Protein AF-A0A934S2G3-F1 (afdb_monomer)

Foldseek 3Di:
DDDDDDDPPPPPPPPDDPPPPPLKDWDAQLVRQKIKIKDWAADPVCNPPSLQIKIKIWMFTDPDPPDTDDTPAIDIDHQWGWDDWDADNVRQKIKTKIAGSDPPCRPDIWIWMAGPVVRDIDTVCVVVDDPD

Secondary structure (DSSP, 8-state):
--------------SS-----TT--EEE-TTSSEEEEEEEE--SS-TT-TTS-EEEEEEEEEEETTEE-S--EEEEETTEEEEEEEE-TTSSEEEEEEEESSTT-TT--EEEEEETTTTEEEEHHHHH----

Organism: NCBI:txid454153

Structure (mmCIF, N/CA/C/O backbone):
data_AF-A0A934S2G3-F1
#
_entry.id   AF-A0A934S2G3-F1
#
loop_
_atom_site.group_PDB
_atom_site.id
_atom_site.type_symbol
_atom_site.label_atom_id
_atom_site.label_alt_id
_atom_site.label_comp_id
_atom_site.label_asym_id
_atom_site.label_entity_id
_atom_site.label_seq_id
_atom_site.pdbx_PDB_ins_code
_atom_site.Cartn_x
_atom_site.Cartn_y
_atom_site.Cartn_z
_atom_site.occupancy
_atom_site.B_iso_or_equiv
_atom_site.auth_seq_id
_atom_site.auth_comp_id
_atom_site.auth_asym_id
_atom_site.auth_atom_id
_atom_site.pdbx_PDB_model_num
ATOM 1 N N . MET A 1 1 ? 16.380 45.480 37.614 1.00 38.75 1 MET A N 1
ATOM 2 C CA . MET A 1 1 ? 16.435 45.804 36.172 1.00 38.75 1 MET A CA 1
ATOM 3 C C . MET A 1 1 ? 15.633 44.755 35.421 1.00 38.75 1 MET A C 1
ATOM 5 O O . MET A 1 1 ? 15.998 43.591 35.465 1.00 38.75 1 MET A O 1
ATOM 9 N N . LYS A 1 2 ? 14.494 45.150 34.844 1.00 37.91 2 LYS A N 1
ATOM 10 C CA . LYS A 1 2 ? 13.652 44.311 33.982 1.00 37.91 2 LYS A CA 1
ATOM 11 C C . LYS A 1 2 ? 14.104 44.528 32.539 1.00 37.91 2 LYS A C 1
ATOM 13 O O . LYS A 1 2 ? 14.158 45.679 32.118 1.00 37.91 2 LYS A O 1
ATOM 18 N N . ILE A 1 3 ? 14.381 43.460 31.799 1.00 36.50 3 ILE A N 1
ATOM 19 C CA . ILE A 1 3 ? 14.476 43.500 30.336 1.00 36.50 3 ILE A CA 1
ATOM 20 C C . ILE A 1 3 ? 13.523 42.423 29.821 1.00 36.50 3 ILE A C 1
ATOM 22 O O . ILE A 1 3 ? 13.784 41.231 29.943 1.00 36.50 3 ILE A O 1
ATOM 26 N N . PHE A 1 4 ? 12.370 42.875 29.334 1.00 39.09 4 PHE A N 1
ATOM 27 C CA . PHE A 1 4 ? 11.451 42.093 28.517 1.00 39.09 4 PHE A CA 1
ATOM 28 C C . PHE A 1 4 ? 11.989 42.119 27.085 1.00 39.09 4 PHE A C 1
ATOM 30 O O . PHE A 1 4 ? 12.103 43.197 26.507 1.00 39.09 4 PHE A O 1
ATOM 37 N N . ALA A 1 5 ? 12.287 40.959 26.509 1.00 36.38 5 ALA A N 1
ATOM 38 C CA . ALA A 1 5 ? 12.467 40.816 25.070 1.00 36.38 5 ALA A CA 1
ATOM 39 C C . ALA A 1 5 ? 11.292 39.993 24.532 1.00 36.38 5 ALA A C 1
ATOM 41 O O . ALA A 1 5 ? 11.304 38.766 24.551 1.00 36.38 5 ALA A O 1
ATOM 42 N N . LEU A 1 6 ? 10.239 40.699 24.114 1.00 42.75 6 LEU A N 1
ATOM 43 C CA . LEU A 1 6 ? 9.197 40.163 23.245 1.00 42.75 6 LEU A CA 1
ATOM 44 C C . LEU A 1 6 ? 9.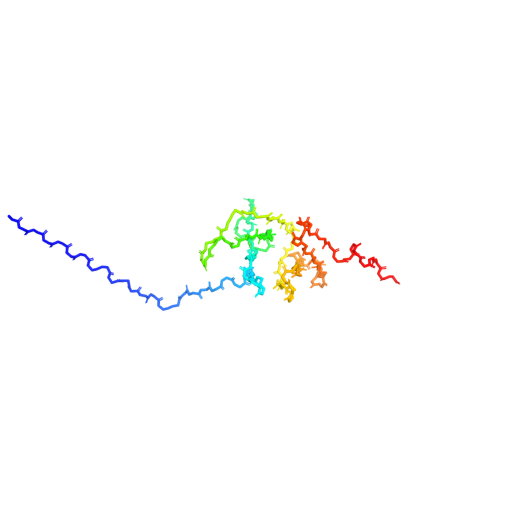801 40.053 21.839 1.00 42.75 6 LEU A C 1
ATOM 46 O O . LEU A 1 6 ? 9.977 41.068 21.168 1.00 42.75 6 LEU A O 1
ATOM 50 N N . ALA A 1 7 ? 10.119 38.842 21.391 1.00 36.31 7 ALA A N 1
ATOM 51 C CA . ALA A 1 7 ? 10.399 38.583 19.985 1.00 36.31 7 ALA A CA 1
ATOM 52 C C . ALA A 1 7 ? 9.095 38.136 19.314 1.00 36.31 7 ALA A C 1
ATOM 54 O O . ALA A 1 7 ? 8.698 36.976 19.389 1.00 36.31 7 ALA A O 1
ATOM 55 N N . TRP A 1 8 ? 8.407 39.090 18.690 1.00 32.81 8 TRP A N 1
ATOM 56 C CA . TRP A 1 8 ? 7.363 38.809 17.712 1.00 32.81 8 TRP A CA 1
ATOM 57 C C . TRP A 1 8 ? 8.029 38.258 16.448 1.00 32.81 8 TRP A C 1
ATOM 59 O O . TRP A 1 8 ? 8.557 39.020 15.643 1.00 32.81 8 TRP A O 1
ATOM 69 N N . LEU A 1 9 ? 8.007 36.940 16.261 1.00 35.56 9 LEU A N 1
ATOM 70 C CA . LEU A 1 9 ? 8.212 36.352 14.940 1.00 35.56 9 LEU A CA 1
ATOM 71 C C . LEU A 1 9 ? 6.864 36.362 14.226 1.00 35.56 9 LEU A C 1
ATOM 73 O O . LEU A 1 9 ? 6.048 35.453 14.362 1.00 35.56 9 LEU A O 1
ATOM 77 N N . ALA A 1 10 ? 6.626 37.445 13.488 1.00 35.31 10 ALA A N 1
ATOM 78 C CA . ALA A 1 10 ? 5.634 37.453 12.433 1.00 35.31 10 ALA A CA 1
ATOM 79 C C . ALA A 1 10 ? 6.070 36.413 11.394 1.00 35.31 10 ALA A C 1
ATOM 81 O O . ALA A 1 10 ? 6.990 36.648 10.613 1.00 35.31 10 ALA A O 1
ATOM 82 N N . VAL A 1 11 ? 5.432 35.242 11.416 1.00 35.22 11 VAL A N 1
ATOM 83 C CA . VAL A 1 11 ? 5.476 34.309 10.293 1.00 35.22 11 VAL A CA 1
ATOM 84 C C . VAL A 1 11 ? 4.755 35.004 9.148 1.00 35.22 11 VAL A C 1
ATOM 86 O O . VAL A 1 11 ? 3.528 35.023 9.072 1.00 35.22 11 VAL A O 1
ATOM 89 N N . THR A 1 12 ? 5.525 35.647 8.277 1.00 38.16 12 THR A N 1
ATOM 90 C CA . THR A 1 12 ? 5.050 36.027 6.955 1.00 38.16 12 THR A CA 1
ATOM 91 C C . THR A 1 12 ? 4.756 34.732 6.213 1.00 38.16 12 THR A C 1
ATOM 93 O O . THR A 1 12 ? 5.670 34.043 5.763 1.00 38.16 12 THR A O 1
ATOM 96 N N . SER A 1 13 ? 3.478 34.372 6.124 1.00 36.22 13 SER A N 1
ATOM 97 C CA . SER A 1 13 ? 3.007 33.368 5.181 1.00 36.22 13 SER A CA 1
ATOM 98 C C . SER A 1 13 ? 3.400 33.830 3.779 1.00 36.22 13 SER A C 1
ATOM 100 O O . SER A 1 13 ? 2.836 34.803 3.277 1.00 36.22 13 SER A O 1
ATOM 102 N N . ILE A 1 14 ? 4.383 33.170 3.165 1.00 41.81 14 ILE A N 1
ATOM 103 C CA . ILE A 1 14 ? 4.630 33.292 1.728 1.00 41.81 14 ILE A CA 1
ATOM 104 C C . ILE A 1 14 ? 3.426 32.624 1.051 1.00 41.81 14 ILE A C 1
ATOM 106 O O . ILE A 1 14 ? 3.218 31.424 1.250 1.00 41.81 14 ILE A O 1
ATOM 110 N N . PRO A 1 15 ? 2.580 33.364 0.315 1.00 38.19 15 PRO A N 1
ATOM 111 C CA . PRO A 1 15 ? 1.472 32.755 -0.388 1.00 38.19 15 PRO A CA 1
ATOM 112 C C . PRO A 1 15 ? 2.038 32.072 -1.630 1.00 38.19 15 PRO A C 1
ATOM 114 O O . PRO A 1 15 ? 2.574 32.727 -2.521 1.00 38.19 15 PRO A O 1
ATOM 117 N N . GLY A 1 16 ? 1.918 30.750 -1.667 1.00 35.66 16 GLY A N 1
ATOM 118 C CA . GLY A 1 16 ? 2.290 29.941 -2.822 1.00 35.66 16 GLY A CA 1
ATOM 119 C C . GLY A 1 16 ? 3.509 29.080 -2.554 1.00 35.66 16 GLY A C 1
ATOM 120 O O . GLY A 1 16 ? 4.592 29.425 -2.986 1.00 35.66 16 GLY A O 1
ATOM 121 N N . PHE A 1 17 ? 3.314 27.989 -1.815 1.00 32.38 17 PHE A N 1
ATOM 122 C CA . PHE A 1 17 ? 3.922 26.670 -2.042 1.00 32.38 17 PHE A CA 1
ATOM 123 C C . PHE A 1 17 ? 3.367 25.712 -0.975 1.00 32.38 17 PHE A C 1
ATOM 125 O O . PHE A 1 17 ? 4.075 25.186 -0.128 1.00 32.38 17 PHE A O 1
ATOM 132 N N . THR A 1 18 ? 2.055 25.478 -0.996 1.00 35.06 18 THR A N 1
ATOM 133 C CA . THR A 1 18 ? 1.543 24.157 -0.613 1.00 35.06 18 THR A CA 1
ATOM 134 C C . THR A 1 18 ? 1.453 23.367 -1.906 1.00 35.06 18 THR A C 1
ATOM 136 O O . THR A 1 18 ? 0.381 23.239 -2.490 1.00 35.06 18 THR A O 1
ATOM 139 N N . GLN A 1 19 ? 2.606 22.939 -2.419 1.00 35.97 19 GLN A N 1
ATOM 140 C CA . GLN A 1 19 ? 2.630 21.901 -3.435 1.00 35.97 19 GLN A CA 1
ATOM 141 C C . GLN A 1 19 ? 2.269 20.621 -2.688 1.00 35.97 19 GLN A C 1
ATOM 143 O O . GLN A 1 19 ? 3.093 20.043 -1.984 1.00 35.97 19 GLN A O 1
ATOM 148 N N . GLN A 1 20 ? 0.986 20.277 -2.719 1.00 38.03 20 GLN A N 1
ATOM 149 C CA . GLN A 1 20 ? 0.556 18.942 -2.356 1.00 38.03 20 GLN A CA 1
ATOM 150 C C . GLN A 1 20 ? 1.315 18.003 -3.295 1.00 38.03 20 GLN A C 1
ATOM 152 O O . GLN A 1 20 ? 1.228 18.143 -4.512 1.00 38.03 20 GLN A O 1
ATOM 157 N N . ASP A 1 21 ? 2.181 17.166 -2.730 1.00 54.91 21 ASP A N 1
ATOM 158 C CA . ASP A 1 21 ? 2.901 16.167 -3.502 1.00 54.91 21 ASP A CA 1
ATOM 159 C C . ASP A 1 21 ? 1.879 15.117 -3.941 1.00 54.91 21 ASP A C 1
ATOM 161 O O . ASP A 1 21 ? 1.570 14.183 -3.201 1.00 54.91 21 ASP A O 1
ATOM 165 N N . ASP A 1 22 ? 1.291 15.326 -5.119 1.00 57.00 22 ASP A N 1
ATOM 166 C CA . ASP A 1 22 ? 0.271 14.453 -5.708 1.00 57.00 22 ASP A CA 1
ATOM 167 C C . ASP A 1 22 ? 0.792 13.020 -5.957 1.00 57.00 22 ASP A C 1
ATOM 169 O O . ASP A 1 22 ? 0.013 12.146 -6.334 1.00 57.00 22 ASP A O 1
ATOM 173 N N . SER A 1 23 ? 2.087 12.749 -5.725 1.00 67.19 23 SER A N 1
ATOM 174 C CA . SER A 1 23 ? 2.669 11.403 -5.784 1.00 67.19 23 SER A CA 1
ATOM 175 C C . SER A 1 23 ? 2.417 10.555 -4.530 1.00 67.19 23 SER A C 1
ATOM 177 O O . SER A 1 23 ? 2.510 9.329 -4.594 1.00 67.19 23 SER A O 1
ATOM 179 N N . ILE A 1 24 ? 2.073 11.173 -3.394 1.00 83.19 24 ILE A N 1
ATOM 180 C CA . ILE A 1 24 ? 1.777 10.453 -2.152 1.00 83.19 24 ILE A CA 1
ATOM 181 C C . ILE A 1 24 ? 0.273 10.206 -2.057 1.00 83.19 24 ILE A C 1
ATOM 183 O O . ILE A 1 24 ? -0.520 11.091 -1.723 1.00 83.19 24 ILE A O 1
ATOM 187 N N . LEU A 1 25 ? -0.122 8.961 -2.302 1.00 91.44 25 LEU A N 1
ATOM 188 C CA . LEU A 1 25 ? -1.478 8.500 -2.068 1.00 91.44 25 LEU A CA 1
ATOM 189 C C . LEU A 1 25 ? -1.657 8.205 -0.584 1.00 91.44 25 LEU A C 1
ATOM 191 O O . LEU A 1 25 ? -0.828 7.553 0.041 1.00 91.44 25 LEU A O 1
ATOM 195 N N . LYS A 1 26 ? -2.767 8.666 -0.018 1.00 94.50 26 LYS A N 1
ATOM 196 C CA . LYS A 1 26 ? -3.148 8.385 1.366 1.00 94.50 26 LYS A CA 1
ATOM 197 C C . LYS A 1 26 ? -4.628 8.069 1.447 1.00 94.50 26 LYS A C 1
ATOM 199 O O . LYS A 1 26 ? -5.427 8.623 0.693 1.00 94.50 26 LYS A O 1
ATOM 204 N N . SER A 1 27 ? -4.987 7.175 2.352 1.00 93.88 27 SER A N 1
ATOM 205 C CA . SER A 1 27 ? -6.364 6.758 2.562 1.00 93.88 27 SER A CA 1
ATOM 206 C C . SER A 1 27 ? -6.550 6.232 3.980 1.00 93.88 27 SER A C 1
ATOM 208 O O . SER A 1 27 ? -5.646 5.633 4.561 1.00 93.88 27 SER A O 1
ATOM 210 N N . GLU A 1 28 ? -7.737 6.439 4.528 1.00 95.00 28 GLU A N 1
ATOM 211 C CA . GLU A 1 28 ? -8.133 5.939 5.843 1.00 95.00 28 GLU A CA 1
ATOM 212 C C . GLU A 1 28 ? -9.214 4.881 5.676 1.00 95.00 28 GLU A C 1
ATOM 214 O O . GLU A 1 28 ? -10.057 4.983 4.776 1.00 95.00 28 GLU A O 1
ATOM 219 N N . SER A 1 29 ? -9.190 3.866 6.539 1.00 96.12 29 SER A N 1
ATOM 220 C CA . SER A 1 29 ? -10.246 2.864 6.547 1.00 96.12 29 SER A CA 1
ATOM 221 C C . SER A 1 29 ? -11.576 3.515 6.965 1.00 96.12 29 SER A C 1
ATOM 223 O O . SER A 1 29 ? -11.579 4.401 7.823 1.00 96.12 29 SER A O 1
ATOM 225 N N . PRO A 1 30 ? -12.724 3.110 6.392 1.00 96.75 30 PRO A N 1
ATOM 226 C CA . PRO A 1 30 ? -14.032 3.695 6.716 1.00 96.75 30 PRO A CA 1
ATOM 227 C C . PRO A 1 30 ? -14.424 3.685 8.202 1.00 96.75 30 PRO A C 1
ATOM 229 O O . PRO A 1 30 ? -15.189 4.535 8.651 1.00 96.75 30 PRO A O 1
ATOM 232 N N . ASP A 1 31 ? -13.921 2.718 8.964 1.00 95.75 31 ASP A N 1
ATOM 233 C CA . ASP A 1 31 ? -14.102 2.597 10.416 1.00 95.75 31 ASP A CA 1
ATOM 234 C C . ASP A 1 31 ? -13.051 3.361 11.242 1.00 95.75 31 ASP A C 1
ATOM 236 O O . ASP A 1 31 ? -13.094 3.319 12.471 1.00 95.75 31 ASP A O 1
ATOM 240 N N . HIS A 1 32 ? -12.117 4.056 10.586 1.00 94.50 32 HIS A N 1
ATOM 241 C CA . HIS A 1 32 ? -10.982 4.759 11.186 1.00 94.50 32 HIS A CA 1
ATOM 242 C C . HIS A 1 32 ? -10.089 3.875 12.070 1.00 94.50 32 HIS A C 1
ATOM 244 O O . HIS A 1 32 ? -9.437 4.369 12.988 1.00 94.50 32 HIS A O 1
ATOM 250 N N . ALA A 1 33 ? -10.039 2.568 11.807 1.00 94.94 33 ALA A N 1
ATOM 251 C CA . ALA A 1 33 ? -9.114 1.662 12.481 1.00 94.94 33 ALA A CA 1
ATOM 252 C C . ALA A 1 33 ? -7.692 1.745 11.906 1.00 94.94 33 ALA A C 1
ATOM 254 O O . ALA A 1 33 ? -6.725 1.537 12.638 1.00 94.94 33 ALA A O 1
ATOM 255 N N . PHE A 1 34 ? -7.551 2.087 10.621 1.00 96.50 34 PHE A N 1
ATOM 256 C CA . PHE A 1 34 ? -6.269 2.102 9.926 1.00 96.50 34 PHE A CA 1
ATOM 257 C C . PHE A 1 34 ? -6.049 3.367 9.100 1.00 96.50 34 PHE A C 1
ATOM 259 O O . PHE A 1 34 ? -6.961 3.935 8.493 1.00 96.50 34 PHE A O 1
ATOM 266 N N . PHE A 1 35 ? -4.786 3.763 9.039 1.00 95.81 35 PHE A N 1
ATOM 267 C CA . PHE A 1 35 ? -4.250 4.735 8.107 1.00 95.81 35 PHE A CA 1
ATOM 268 C C . PHE A 1 35 ? -3.347 4.022 7.109 1.00 95.81 35 PHE A C 1
ATOM 270 O O . PHE A 1 35 ? -2.597 3.104 7.450 1.00 95.81 35 PHE A O 1
ATOM 277 N N . THR A 1 36 ? -3.393 4.451 5.858 1.00 96.12 36 THR A N 1
ATOM 278 C CA . THR A 1 36 ? -2.533 3.916 4.810 1.00 96.12 36 THR A CA 1
ATOM 279 C C . THR A 1 36 ? -2.011 5.038 3.950 1.00 96.12 36 THR A C 1
ATOM 281 O O . THR A 1 36 ? -2.738 5.970 3.603 1.00 96.12 36 THR A O 1
ATOM 284 N N . ALA A 1 37 ? -0.746 4.927 3.580 1.00 95.31 37 ALA A N 1
ATOM 285 C CA . ALA A 1 37 ? -0.122 5.846 2.655 1.00 95.31 37 ALA A CA 1
ATOM 286 C C . ALA A 1 37 ? 0.868 5.122 1.752 1.00 95.31 37 ALA A C 1
ATOM 288 O O . ALA A 1 37 ? 1.298 4.004 2.038 1.00 95.31 37 ALA A O 1
ATOM 289 N N . THR A 1 38 ? 1.241 5.782 0.666 1.00 93.56 38 THR A N 1
ATOM 290 C CA . THR A 1 38 ? 2.411 5.420 -0.116 1.00 93.56 38 THR A CA 1
ATOM 291 C C . THR A 1 38 ? 3.585 6.279 0.324 1.00 93.56 38 THR A C 1
ATOM 293 O O . THR A 1 38 ? 3.460 7.494 0.465 1.00 93.56 38 THR A O 1
ATOM 296 N N . TRP A 1 39 ? 4.732 5.662 0.546 1.00 89.25 39 TRP A N 1
ATOM 297 C CA . TRP A 1 39 ? 5.968 6.345 0.884 1.00 89.25 39 TRP A CA 1
ATOM 298 C C . TRP A 1 39 ? 6.943 6.214 -0.272 1.00 89.25 39 TRP A C 1
ATOM 300 O O . TRP A 1 39 ? 7.162 5.121 -0.776 1.00 89.25 39 TRP A O 1
ATOM 310 N N . ARG A 1 40 ? 7.527 7.324 -0.703 1.00 86.88 40 ARG A N 1
ATOM 311 C CA . ARG A 1 40 ? 8.502 7.320 -1.788 1.00 86.88 40 ARG A CA 1
ATOM 312 C C . ARG A 1 40 ? 9.871 6.884 -1.269 1.00 86.88 40 ARG A C 1
ATOM 314 O O . ARG A 1 40 ? 10.346 7.417 -0.267 1.00 86.88 40 ARG A O 1
ATOM 321 N N . ILE A 1 41 ? 10.504 5.949 -1.965 1.00 85.50 41 ILE A N 1
ATOM 322 C CA . ILE A 1 41 ? 11.857 5.463 -1.706 1.00 85.50 41 ILE A CA 1
ATOM 323 C C . ILE A 1 41 ? 12.767 6.015 -2.810 1.00 85.50 41 ILE A C 1
ATOM 325 O O . ILE A 1 41 ? 12.707 5.534 -3.942 1.00 85.50 41 ILE A O 1
ATOM 329 N N . PRO A 1 42 ? 13.599 7.027 -2.509 1.00 81.00 42 PRO A N 1
ATOM 330 C CA . PRO A 1 42 ? 14.532 7.566 -3.485 1.00 81.00 42 PRO A CA 1
ATOM 331 C C . PRO A 1 42 ? 15.548 6.518 -3.929 1.00 81.00 42 PRO A C 1
ATOM 333 O O . PRO A 1 42 ? 16.120 5.826 -3.081 1.00 81.00 42 PRO A O 1
ATOM 336 N N . GLU A 1 43 ? 15.825 6.454 -5.230 1.00 78.06 43 GLU A N 1
ATOM 337 C CA . GLU A 1 43 ? 16.924 5.637 -5.739 1.00 78.06 43 GLU A CA 1
ATOM 338 C C . GLU A 1 43 ? 18.262 6.177 -5.211 1.00 78.06 43 GLU A C 1
ATOM 340 O O . GLU A 1 43 ? 18.573 7.368 -5.316 1.00 78.06 43 GLU A O 1
ATOM 345 N N . SER A 1 44 ? 19.070 5.293 -4.629 1.00 79.69 44 SER A N 1
ATOM 346 C CA . SER A 1 44 ? 20.294 5.668 -3.918 1.00 79.69 44 SER A CA 1
ATOM 347 C C . SER A 1 44 ? 21.382 6.216 -4.841 1.00 79.69 44 SER A C 1
ATOM 349 O O . SER A 1 44 ? 22.091 7.154 -4.467 1.00 79.69 44 SER A O 1
ATOM 351 N N . ASP A 1 45 ? 21.473 5.684 -6.061 1.00 83.38 45 ASP A N 1
ATOM 352 C CA . ASP A 1 45 ? 22.485 6.079 -7.042 1.00 83.38 45 ASP A CA 1
ATOM 353 C C . ASP A 1 45 ? 22.083 7.335 -7.836 1.00 83.38 45 ASP A C 1
ATOM 355 O O . ASP A 1 45 ? 22.944 8.062 -8.343 1.00 83.38 45 ASP A O 1
ATOM 359 N N . TYR A 1 46 ? 20.779 7.625 -7.925 1.00 78.69 46 TYR A N 1
ATOM 360 C CA . TYR A 1 46 ? 20.224 8.665 -8.794 1.00 78.69 46 TYR A CA 1
ATOM 361 C C . TYR A 1 46 ? 19.122 9.486 -8.115 1.00 78.69 46 TYR A C 1
ATOM 363 O O . TYR A 1 46 ? 18.064 9.708 -8.693 1.00 78.69 46 TYR A O 1
ATOM 371 N N . ILE A 1 47 ? 19.408 10.044 -6.935 1.00 76.94 47 ILE A N 1
ATOM 372 C CA . ILE A 1 47 ? 18.462 10.851 -6.132 1.00 76.94 47 ILE A CA 1
ATOM 373 C C . ILE A 1 47 ? 17.805 12.043 -6.866 1.00 76.94 47 ILE A C 1
ATOM 375 O O . ILE A 1 47 ? 16.864 12.646 -6.355 1.00 76.94 47 ILE A O 1
ATOM 379 N N . TRP A 1 48 ? 18.329 12.449 -8.029 1.00 73.00 48 TRP A N 1
ATOM 380 C CA . TRP A 1 48 ? 17.793 13.535 -8.860 1.00 73.00 48 TRP A CA 1
ATOM 381 C C . TRP A 1 48 ? 16.885 13.057 -10.005 1.00 73.00 48 TRP A C 1
ATOM 383 O O . TRP A 1 48 ? 16.379 13.902 -10.746 1.00 73.00 48 TRP A O 1
ATOM 393 N N . GLN A 1 49 ? 16.707 11.745 -10.191 1.00 74.56 49 GLN A N 1
ATOM 394 C CA . GLN A 1 49 ? 15.848 11.145 -11.218 1.00 74.56 49 GLN A CA 1
ATOM 395 C C . GLN A 1 49 ? 14.583 10.582 -10.565 1.00 74.56 49 GLN A C 1
ATOM 397 O O . GLN A 1 49 ? 14.546 9.416 -10.181 1.00 74.56 49 GLN A O 1
ATOM 402 N N . PRO A 1 50 ? 13.543 11.416 -10.395 1.00 69.38 50 PRO A N 1
ATOM 403 C CA . PRO A 1 50 ? 12.374 11.064 -9.604 1.00 69.38 50 PRO A CA 1
ATOM 404 C C . PRO A 1 50 ? 11.528 9.929 -10.188 1.00 69.38 50 PRO A C 1
ATOM 406 O O . PRO A 1 50 ? 10.679 9.389 -9.489 1.00 69.38 50 PRO A O 1
ATOM 409 N N . ASP A 1 51 ? 11.717 9.636 -11.468 1.00 68.12 51 ASP A N 1
ATOM 410 C CA . ASP A 1 51 ? 11.089 8.580 -12.252 1.00 68.12 51 ASP A CA 1
ATOM 411 C C . ASP A 1 51 ? 11.707 7.197 -12.011 1.00 68.12 51 ASP A C 1
ATOM 413 O O . ASP A 1 51 ? 11.089 6.190 -12.353 1.00 68.12 51 ASP A O 1
ATOM 417 N N . LEU A 1 52 ? 12.892 7.142 -11.399 1.00 70.75 52 LEU A N 1
ATOM 418 C CA . LEU A 1 52 ? 13.536 5.900 -10.973 1.00 70.75 52 LEU A CA 1
ATOM 419 C C . LEU A 1 52 ? 13.193 5.512 -9.534 1.00 70.75 52 LEU A C 1
ATOM 421 O O . LEU A 1 52 ? 13.607 4.448 -9.088 1.00 70.75 52 LEU A O 1
ATOM 425 N N . ASP A 1 53 ? 12.439 6.349 -8.825 1.00 79.12 53 ASP A N 1
ATOM 426 C CA . ASP A 1 53 ? 12.122 6.097 -7.428 1.00 79.12 53 ASP A CA 1
ATOM 427 C C . ASP A 1 53 ? 11.093 4.980 -7.264 1.00 79.12 53 ASP A C 1
ATOM 429 O O . ASP A 1 53 ? 10.089 4.889 -7.983 1.00 79.12 53 ASP A O 1
ATOM 433 N N . ASP A 1 54 ? 11.337 4.172 -6.241 1.00 86.12 54 ASP A N 1
ATOM 434 C CA . ASP A 1 54 ? 10.437 3.131 -5.781 1.00 86.12 54 ASP A CA 1
ATOM 435 C C . ASP A 1 54 ? 9.416 3.708 -4.794 1.00 86.12 54 ASP A C 1
ATOM 437 O O . ASP A 1 54 ? 9.538 4.830 -4.292 1.00 86.12 54 ASP A O 1
ATOM 441 N N . PHE A 1 55 ? 8.370 2.941 -4.499 1.00 89.75 55 PHE A N 1
ATOM 442 C CA . PHE A 1 55 ? 7.341 3.350 -3.544 1.00 89.75 55 PHE A CA 1
ATOM 443 C C . PHE A 1 55 ? 6.956 2.199 -2.628 1.00 89.75 55 PHE A C 1
ATOM 445 O O . PHE A 1 55 ? 6.674 1.106 -3.100 1.00 89.75 55 PHE A O 1
ATOM 452 N N . SER A 1 56 ? 6.833 2.455 -1.332 1.00 93.12 56 SER A N 1
ATOM 453 C CA . SER A 1 56 ? 6.252 1.523 -0.369 1.00 93.12 56 SER A CA 1
ATOM 454 C C . SER A 1 56 ? 4.774 1.809 -0.152 1.00 93.12 56 SER A C 1
ATOM 456 O O . SER A 1 56 ? 4.390 2.960 0.029 1.00 93.12 56 SER A O 1
ATOM 458 N N . LEU A 1 57 ? 3.939 0.780 -0.064 1.00 95.31 57 LEU A N 1
ATOM 459 C CA . LEU A 1 57 ? 2.669 0.847 0.654 1.00 95.31 57 LEU A CA 1
ATOM 460 C C . LEU A 1 57 ? 2.944 0.650 2.140 1.00 95.31 57 LEU A C 1
ATOM 462 O O . LEU A 1 57 ? 3.527 -0.366 2.500 1.00 95.31 57 LEU A O 1
ATOM 466 N N . VAL A 1 58 ? 2.473 1.555 2.992 1.00 96.06 58 VAL A N 1
ATOM 467 C CA . VAL A 1 58 ? 2.585 1.437 4.451 1.00 96.06 58 VAL A CA 1
ATOM 468 C C . VAL A 1 58 ? 1.213 1.502 5.108 1.00 96.06 58 VAL A C 1
ATOM 470 O O . VAL A 1 58 ? 0.388 2.347 4.756 1.00 96.06 58 VAL A O 1
ATOM 473 N N . VAL A 1 59 ? 0.971 0.620 6.076 1.00 96.12 59 VAL A N 1
ATOM 474 C CA . VAL A 1 59 ? -0.281 0.540 6.841 1.00 96.12 59 VAL A CA 1
ATOM 475 C C . VAL A 1 59 ? 0.029 0.678 8.325 1.00 96.12 59 VAL A C 1
ATOM 477 O O . VAL A 1 59 ? 0.872 -0.037 8.869 1.00 96.12 59 VAL A O 1
ATOM 480 N N . PHE A 1 60 ? -0.687 1.586 8.978 1.00 96.44 60 PHE A N 1
ATOM 481 C CA . PHE A 1 60 ? -0.586 1.861 10.405 1.00 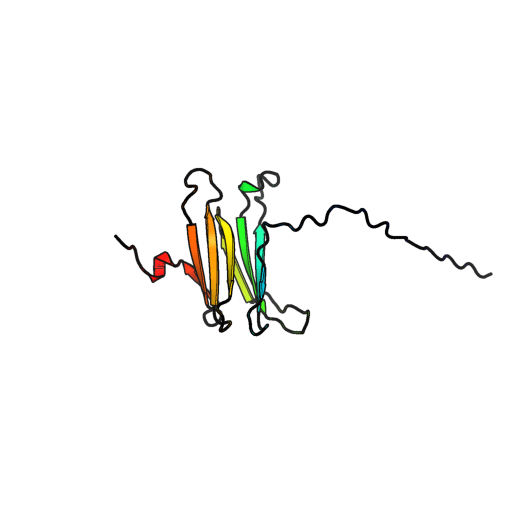96.44 60 PHE A CA 1
ATOM 482 C C . PHE A 1 60 ? -1.966 1.720 11.055 1.00 96.44 60 PHE A C 1
ATOM 484 O O . PHE A 1 60 ? -2.957 2.167 10.471 1.00 96.44 60 PHE A O 1
ATOM 491 N N . PRO A 1 61 ? -2.066 1.151 12.263 1.00 95.94 61 PRO A N 1
ATOM 492 C CA . PRO A 1 61 ? -3.289 1.206 13.040 1.00 95.94 61 PRO A CA 1
ATOM 493 C C . PRO A 1 61 ? -3.422 2.591 13.684 1.00 95.94 61 PRO A C 1
ATOM 495 O O . PRO A 1 61 ? -2.429 3.213 14.065 1.00 95.94 61 PRO A O 1
ATOM 498 N N . TRP A 1 62 ? -4.646 3.070 13.866 1.00 93.62 62 TRP A N 1
ATOM 499 C CA . TRP A 1 62 ? -4.907 4.214 14.735 1.00 93.62 62 TRP A CA 1
ATOM 500 C C . TRP A 1 62 ? -4.928 3.757 16.197 1.00 93.62 62 TRP A C 1
ATOM 502 O O . TRP A 1 62 ? -5.645 2.826 16.559 1.00 93.62 62 TRP A O 1
ATOM 512 N N . VAL A 1 63 ? -4.158 4.424 17.056 1.00 92.12 63 VAL A N 1
ATOM 513 C CA . VAL A 1 63 ? -4.136 4.168 18.513 1.00 92.12 63 VAL A CA 1
ATOM 514 C C . VAL A 1 63 ? -4.915 5.246 19.273 1.00 92.12 63 VAL A C 1
ATOM 516 O O . VAL A 1 63 ? -5.419 5.020 20.373 1.00 92.12 63 VAL A O 1
ATOM 519 N N . GLY A 1 64 ? -5.101 6.408 18.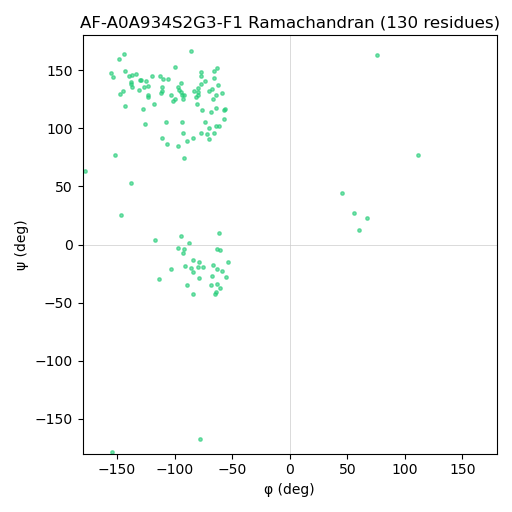652 1.00 85.31 64 GLY A N 1
ATOM 520 C CA . GLY A 1 64 ? -5.923 7.498 19.155 1.00 85.31 64 GLY A CA 1
ATOM 521 C C . GLY A 1 64 ? -6.444 8.367 18.017 1.00 85.31 64 GLY A C 1
ATOM 522 O O . GLY A 1 64 ? -6.153 8.128 16.850 1.00 85.31 64 GLY A O 1
ATOM 523 N N . LYS A 1 65 ? -7.195 9.422 18.355 1.00 79.56 65 LYS A N 1
ATOM 524 C CA . LYS A 1 65 ? -7.861 10.283 17.356 1.00 79.56 65 LYS A CA 1
ATOM 525 C C . LYS A 1 65 ? -6.921 10.948 16.344 1.00 79.56 65 LYS A C 1
ATOM 527 O O . LYS A 1 65 ? -7.406 11.356 15.304 1.00 79.56 65 LYS A O 1
ATOM 532 N N . ASN A 1 66 ? -5.637 11.103 16.670 1.00 84.69 66 ASN A N 1
ATOM 533 C CA . ASN A 1 66 ? -4.615 11.702 15.805 1.00 84.69 66 ASN A CA 1
ATOM 534 C C . ASN A 1 66 ? -3.242 11.040 16.025 1.00 84.69 66 ASN A C 1
ATOM 536 O O . ASN A 1 66 ? -2.209 11.683 15.851 1.00 84.69 66 ASN A O 1
ATOM 540 N N . GLU A 1 67 ? -3.224 9.790 16.487 1.00 91.75 67 GLU A N 1
ATOM 541 C CA . GLU A 1 67 ? -1.988 9.084 16.828 1.00 91.75 67 GLU A CA 1
ATOM 542 C C . GLU A 1 67 ? -1.954 7.741 16.107 1.00 91.75 67 GLU A C 1
ATOM 544 O O . GLU A 1 67 ? -2.813 6.881 16.330 1.00 91.75 67 GLU A O 1
ATOM 549 N N . LEU A 1 68 ? -0.969 7.600 15.220 1.00 92.62 68 LEU A N 1
ATOM 550 C CA . LEU A 1 68 ? -0.653 6.345 14.555 1.00 92.62 68 LEU A CA 1
ATOM 551 C C . LEU A 1 68 ? 0.105 5.444 15.528 1.00 92.62 68 LEU A C 1
ATOM 553 O O . LEU A 1 68 ? 0.982 5.909 16.254 1.00 92.62 68 LEU A O 1
ATOM 557 N N . GLY A 1 69 ? -0.243 4.164 15.530 1.00 93.94 69 GLY A N 1
ATOM 558 C CA . GLY A 1 69 ? 0.531 3.134 16.205 1.00 93.94 69 GLY A CA 1
ATOM 559 C C . GLY A 1 69 ? 1.766 2.726 15.415 1.00 93.94 69 GLY A C 1
ATOM 560 O O . GLY A 1 69 ? 2.153 3.364 14.434 1.00 93.94 69 GLY A O 1
ATOM 561 N N . ASP A 1 70 ? 2.361 1.617 15.842 1.00 95.50 70 ASP A N 1
ATOM 562 C CA . ASP A 1 70 ? 3.501 1.020 15.155 1.00 95.50 70 ASP A CA 1
ATOM 563 C C . ASP A 1 70 ? 3.127 0.555 13.739 1.00 95.50 70 ASP A C 1
ATOM 565 O O . ASP A 1 70 ? 1.977 0.210 13.460 1.00 95.50 70 ASP A O 1
ATOM 569 N N . LEU A 1 71 ? 4.116 0.536 12.840 1.00 94.69 71 LEU A N 1
ATOM 570 C CA . LEU A 1 71 ? 3.959 0.048 11.469 1.00 94.69 71 LEU A CA 1
ATOM 571 C C . LEU A 1 71 ? 3.430 -1.393 11.474 1.00 94.69 71 LEU A C 1
ATOM 573 O O . LEU A 1 71 ? 4.117 -2.303 11.939 1.00 94.69 71 LEU A O 1
ATOM 577 N N . ASP A 1 72 ? 2.232 -1.599 10.925 1.00 94.56 72 ASP A N 1
ATOM 578 C CA . ASP A 1 72 ? 1.590 -2.91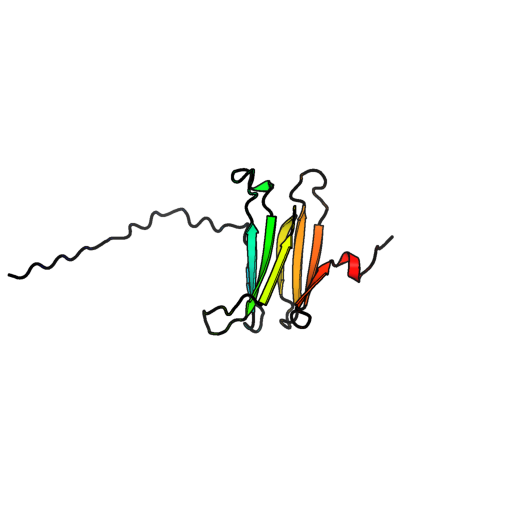7 10.897 1.00 94.56 72 ASP A CA 1
ATOM 579 C C . ASP A 1 72 ? 1.977 -3.719 9.650 1.00 94.56 72 ASP A C 1
ATOM 581 O O . ASP A 1 72 ? 2.126 -4.941 9.709 1.00 94.56 72 ASP A O 1
ATOM 585 N N . PHE A 1 73 ? 2.163 -3.030 8.520 1.00 96.31 73 PHE A N 1
ATOM 586 C CA . PHE A 1 73 ? 2.548 -3.639 7.250 1.00 96.31 73 PHE A CA 1
ATOM 587 C C . PHE A 1 73 ? 3.294 -2.652 6.345 1.00 96.31 73 PHE A C 1
ATOM 589 O O . PHE A 1 73 ? 2.943 -1.473 6.288 1.00 96.31 73 PHE A O 1
ATOM 596 N N . SER A 1 74 ? 4.280 -3.155 5.595 1.00 95.38 74 SER A N 1
ATOM 597 C CA . SER A 1 74 ? 4.938 -2.424 4.509 1.00 95.38 74 SER A CA 1
ATOM 598 C C . SER A 1 74 ? 5.211 -3.334 3.315 1.00 95.38 74 SER A C 1
ATOM 600 O O . SER A 1 74 ? 5.533 -4.511 3.495 1.00 95.38 74 SER A O 1
ATOM 602 N N . HIS A 1 75 ? 5.118 -2.791 2.103 1.00 94.88 75 HIS A N 1
ATOM 603 C CA . HIS A 1 75 ? 5.502 -3.483 0.875 1.00 94.88 75 HIS A CA 1
ATOM 604 C C . HIS A 1 75 ? 6.049 -2.521 -0.172 1.00 94.88 75 HIS A C 1
ATOM 606 O O . HIS A 1 75 ? 5.370 -1.556 -0.510 1.00 94.88 75 HIS A O 1
ATOM 612 N N . ASP A 1 76 ? 7.214 -2.836 -0.731 1.00 93.50 76 ASP A N 1
ATOM 613 C CA . ASP A 1 76 ? 7.895 -1.996 -1.715 1.00 93.50 76 ASP A CA 1
ATOM 614 C C . ASP A 1 76 ? 7.529 -2.418 -3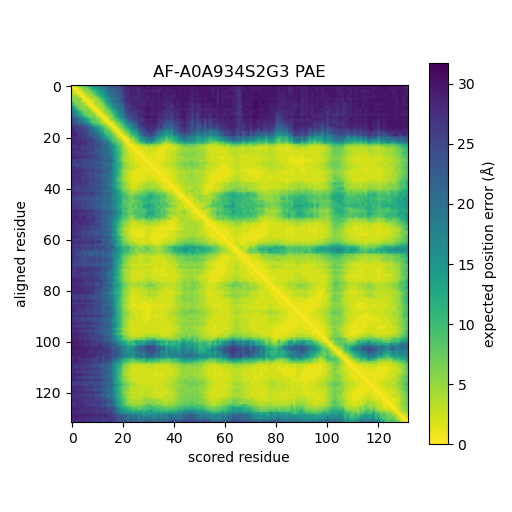.144 1.00 93.50 76 ASP A C 1
ATOM 616 O O . ASP A 1 76 ? 7.625 -3.586 -3.522 1.00 93.50 76 ASP A O 1
ATOM 620 N N . PHE A 1 77 ? 7.110 -1.451 -3.952 1.00 89.44 77 PHE A N 1
ATOM 621 C CA . PHE A 1 77 ? 6.785 -1.598 -5.362 1.00 89.44 77 PHE A CA 1
ATOM 622 C C . PHE A 1 77 ? 7.974 -1.171 -6.226 1.00 89.44 77 PHE A C 1
ATOM 624 O O . PHE A 1 77 ? 8.030 -0.039 -6.706 1.00 89.44 77 PHE A O 1
ATOM 631 N N . THR A 1 78 ? 8.914 -2.085 -6.460 1.00 86.00 78 THR A N 1
ATOM 632 C CA . THR A 1 78 ? 10.093 -1.772 -7.277 1.00 86.00 78 THR A CA 1
ATOM 633 C C . THR A 1 78 ? 9.741 -1.517 -8.743 1.00 86.00 78 THR A C 1
ATOM 635 O O . THR A 1 78 ? 9.109 -2.354 -9.400 1.00 86.00 78 THR A O 1
ATOM 638 N N . GLY A 1 79 ? 10.150 -0.363 -9.274 1.00 81.00 79 GLY A N 1
ATOM 639 C CA . GLY A 1 79 ? 9.918 0.054 -10.659 1.00 81.00 79 GLY A CA 1
ATOM 640 C C . GLY A 1 79 ? 8.446 0.317 -11.000 1.00 81.00 79 GLY A C 1
ATOM 641 O O . GLY A 1 79 ? 8.032 0.194 -12.166 1.00 81.00 79 GLY A O 1
ATOM 642 N N . ARG A 1 80 ? 7.611 0.609 -9.993 1.00 83.56 80 ARG A N 1
ATOM 643 C CA . ARG A 1 80 ? 6.186 0.900 -10.189 1.00 83.56 80 ARG A CA 1
ATOM 644 C C . ARG A 1 80 ? 5.731 2.070 -9.326 1.00 83.56 80 ARG A C 1
ATOM 646 O O . ARG A 1 80 ? 6.030 2.144 -8.142 1.00 83.56 80 ARG A O 1
ATOM 653 N N . LEU A 1 81 ? 4.924 2.941 -9.922 1.00 85.50 81 LEU A N 1
ATOM 654 C CA . LEU A 1 81 ? 4.338 4.094 -9.248 1.00 85.50 81 LEU A CA 1
ATOM 655 C C . LEU A 1 81 ? 2.897 3.764 -8.844 1.00 85.50 81 LEU A C 1
ATOM 657 O O . LEU A 1 81 ? 2.101 3.386 -9.713 1.00 85.50 81 LEU A O 1
ATOM 661 N N . PRO A 1 82 ? 2.517 3.904 -7.567 1.00 88.88 82 PRO A N 1
ATOM 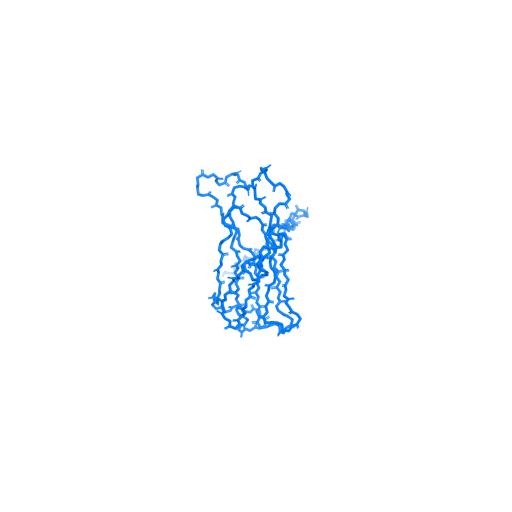662 C CA . PRO A 1 82 ? 1.124 3.843 -7.155 1.00 88.88 82 PRO A CA 1
ATOM 663 C C . PRO A 1 82 ? 0.305 4.924 -7.863 1.00 88.88 82 PRO A C 1
ATOM 665 O O . PRO A 1 82 ? 0.678 6.092 -7.883 1.00 88.88 82 PRO A O 1
ATOM 668 N N . SER A 1 83 ? -0.822 4.536 -8.453 1.00 89.06 83 SER A N 1
ATOM 669 C CA . SER A 1 83 ? -1.725 5.445 -9.167 1.00 89.06 83 SER A CA 1
ATOM 670 C C . SER A 1 83 ? -3.079 5.594 -8.479 1.00 89.06 83 SER A C 1
ATOM 672 O O . SER A 1 83 ? -3.709 6.641 -8.598 1.00 89.06 83 SER A O 1
ATOM 674 N N . GLN A 1 84 ? -3.544 4.558 -7.772 1.00 91.62 84 GLN A N 1
ATOM 675 C CA . GLN A 1 84 ? -4.759 4.603 -6.957 1.00 91.62 84 GLN A CA 1
ATOM 676 C C . GLN A 1 84 ? -4.585 3.775 -5.687 1.00 91.62 84 GLN A C 1
ATOM 678 O O . GLN A 1 84 ? -3.867 2.776 -5.675 1.00 91.62 84 GLN A O 1
ATOM 683 N N . LEU A 1 85 ? -5.273 4.204 -4.631 1.00 94.94 85 LEU A N 1
ATOM 684 C CA . LEU A 1 85 ? -5.292 3.590 -3.310 1.00 94.94 85 LEU A CA 1
ATOM 685 C C . LEU A 1 85 ? -6.710 3.727 -2.753 1.00 94.94 85 LEU A C 1
ATOM 687 O O . LEU A 1 85 ? -7.196 4.848 -2.587 1.00 94.94 85 LEU A O 1
ATOM 691 N N . GLN A 1 86 ? -7.376 2.610 -2.469 1.00 96.25 86 GLN A N 1
ATOM 692 C CA . GLN A 1 86 ? -8.749 2.634 -1.973 1.00 96.25 86 GLN A CA 1
ATOM 693 C C . GLN A 1 86 ? -9.018 1.521 -0.965 1.00 96.25 86 GLN A C 1
ATOM 695 O O . GLN A 1 86 ? -8.731 0.354 -1.215 1.00 96.25 86 GLN A O 1
ATOM 700 N N . TRP A 1 87 ? -9.631 1.887 0.156 1.00 97.25 87 TRP A N 1
ATOM 701 C CA . TRP A 1 87 ? -10.148 0.939 1.136 1.00 97.25 87 TRP A CA 1
ATOM 702 C C . TRP A 1 87 ? -11.464 0.303 0.687 1.00 97.25 87 TRP A C 1
ATOM 704 O O . TRP A 1 87 ? -12.324 0.966 0.100 1.00 97.25 87 TRP A O 1
ATOM 714 N N . SER A 1 88 ? -11.656 -0.971 1.031 1.00 96.56 88 SER A N 1
ATOM 715 C CA . SER A 1 88 ? -12.974 -1.593 0.982 1.00 96.56 88 SER A CA 1
ATOM 716 C C . SER A 1 88 ? -13.906 -0.942 2.000 1.00 96.56 88 SER A C 1
ATOM 718 O O . SER A 1 88 ? -13.486 -0.473 3.058 1.00 96.56 88 SER A O 1
ATOM 720 N N . THR A 1 89 ? -15.200 -0.921 1.688 1.00 97.00 89 THR A N 1
ATOM 721 C CA . THR A 1 89 ? -16.225 -0.288 2.535 1.00 97.00 89 THR A CA 1
ATOM 722 C C . THR A 1 89 ? -16.360 -0.934 3.912 1.00 97.00 89 THR A C 1
ATOM 724 O O . THR A 1 89 ? -16.868 -0.301 4.832 1.00 97.00 89 THR A O 1
ATOM 727 N N . ASP A 1 90 ? -15.913 -2.181 4.055 1.00 97.19 90 ASP A N 1
ATOM 728 C CA . ASP A 1 90 ? -15.904 -2.935 5.305 1.00 97.19 90 ASP A CA 1
ATOM 729 C C . ASP A 1 90 ? -14.574 -2.851 6.073 1.00 97.19 90 ASP A C 1
ATOM 731 O O . ASP A 1 90 ? -14.410 -3.574 7.054 1.00 97.19 90 ASP A O 1
ATOM 735 N N . SER A 1 91 ? -13.633 -2.006 5.633 1.00 97.25 91 SER A N 1
ATOM 736 C CA . SER A 1 91 ? -12.304 -1.813 6.237 1.00 97.25 91 SER A CA 1
ATOM 737 C C . SER A 1 91 ? -11.401 -3.051 6.284 1.00 97.25 91 SER A C 1
ATOM 739 O O . SER A 1 91 ? -10.381 -3.042 6.970 1.00 97.25 91 SER A O 1
ATOM 741 N N . LYS A 1 92 ? -11.727 -4.136 5.575 1.00 96.81 92 LYS A N 1
ATOM 742 C CA . LYS A 1 92 ? -10.940 -5.382 5.648 1.00 96.81 92 LYS A CA 1
ATOM 743 C C . LYS A 1 92 ? -9.823 -5.475 4.627 1.00 96.81 92 LYS A C 1
ATOM 745 O O . LYS A 1 92 ? -8.929 -6.309 4.781 1.00 96.81 92 LYS A O 1
ATOM 750 N N . SER A 1 93 ? -9.886 -4.671 3.574 1.00 96.56 93 SER A N 1
ATOM 751 C CA . SER A 1 93 ? -8.943 -4.763 2.472 1.00 96.56 93 SER A CA 1
ATOM 752 C C . SER A 1 93 ? -8.663 -3.423 1.817 1.00 96.56 93 SER A C 1
ATOM 754 O O . SER A 1 93 ? -9.444 -2.478 1.928 1.00 96.56 93 SER A O 1
ATOM 756 N N . ILE A 1 94 ? -7.540 -3.364 1.114 1.00 96.12 94 ILE A N 1
ATOM 757 C CA . ILE A 1 94 ? -7.111 -2.201 0.343 1.00 96.12 94 ILE A CA 1
ATOM 758 C C . ILE A 1 94 ? -6.821 -2.661 -1.074 1.00 96.12 94 ILE A C 1
ATOM 760 O O . ILE A 1 94 ? -6.155 -3.675 -1.266 1.00 96.12 94 ILE A O 1
ATOM 764 N N . VAL A 1 95 ? -7.280 -1.900 -2.057 1.00 95.56 95 VAL A N 1
ATOM 765 C CA . VAL A 1 95 ? -6.897 -2.063 -3.455 1.00 95.56 95 VAL A CA 1
ATOM 766 C C . VAL A 1 95 ? -5.893 -0.974 -3.812 1.00 95.56 95 VAL A C 1
ATOM 768 O O . VAL A 1 95 ? -6.139 0.211 -3.577 1.00 95.56 95 VAL A O 1
ATOM 771 N N . VAL A 1 96 ? -4.764 -1.381 -4.386 1.00 94.88 96 VAL A N 1
ATOM 772 C CA . VAL A 1 96 ? -3.730 -0.479 -4.904 1.00 94.88 96 VAL A CA 1
ATOM 773 C C . VAL A 1 96 ? -3.499 -0.793 -6.366 1.00 94.88 96 VAL A C 1
ATOM 775 O O . VAL A 1 96 ? -3.206 -1.934 -6.712 1.00 94.88 96 VAL A O 1
ATOM 778 N N . THR A 1 97 ? -3.583 0.209 -7.234 1.00 92.50 97 THR A N 1
ATOM 779 C CA . THR A 1 97 ? -3.169 0.059 -8.632 1.00 92.50 97 THR A CA 1
ATOM 780 C C . THR A 1 97 ? -1.851 0.774 -8.849 1.00 92.50 97 THR A C 1
ATOM 782 O O . THR A 1 97 ? -1.636 1.862 -8.317 1.00 92.50 97 THR A O 1
ATOM 785 N N . THR A 1 98 ? -0.982 0.189 -9.661 1.00 89.62 98 THR A N 1
ATOM 786 C CA . THR A 1 98 ? 0.341 0.733 -9.964 1.00 89.62 98 THR A CA 1
ATOM 787 C C . THR A 1 98 ? 0.569 0.798 -11.467 1.00 89.62 98 THR A C 1
ATOM 789 O O . THR A 1 98 ? 0.213 -0.132 -12.199 1.00 89.62 98 THR A O 1
ATOM 792 N N . ILE A 1 99 ? 1.227 1.856 -11.923 1.00 85.62 99 ILE A N 1
ATOM 793 C CA . ILE A 1 99 ? 1.731 2.007 -13.291 1.00 85.62 99 ILE A CA 1
ATOM 794 C C . ILE A 1 99 ? 3.224 1.693 -13.338 1.00 85.62 99 ILE A C 1
ATOM 796 O O . ILE A 1 99 ? 3.927 1.840 -12.342 1.00 85.62 99 ILE A O 1
ATOM 800 N N . SER A 1 100 ? 3.721 1.234 -14.485 1.00 79.06 100 SER A N 1
ATOM 801 C CA . SER A 1 100 ? 5.166 1.053 -14.666 1.00 79.06 100 SER A CA 1
ATOM 802 C C . SER A 1 100 ? 5.871 2.412 -14.678 1.00 79.06 100 SER A C 1
ATOM 804 O O . SER A 1 100 ? 5.412 3.320 -15.370 1.00 79.06 100 SER A O 1
ATOM 806 N N . SER A 1 101 ? 6.979 2.544 -13.942 1.00 67.00 101 SER A N 1
ATOM 807 C CA . SER A 1 101 ? 7.806 3.759 -13.964 1.00 67.00 101 SER A CA 1
ATOM 808 C C . SER A 1 101 ? 8.667 3.870 -15.236 1.00 67.00 101 SER A C 1
ATOM 810 O O . SER A 1 101 ? 9.065 4.962 -15.626 1.00 67.00 101 SER A O 1
ATOM 812 N N . GLY A 1 102 ? 8.893 2.756 -15.949 1.00 61.94 102 GLY A N 1
ATOM 813 C CA . GLY A 1 102 ? 9.664 2.708 -17.193 1.00 61.94 102 GLY A CA 1
ATOM 814 C C . GLY A 1 102 ? 8.797 2.847 -18.450 1.00 61.94 102 GLY A C 1
ATOM 815 O O . GLY A 1 102 ? 7.899 2.041 -18.698 1.00 61.94 102 GLY A O 1
ATOM 816 N N . GLY A 1 103 ? 9.120 3.813 -19.317 1.00 54.75 103 GLY A N 1
ATOM 817 C CA . GLY A 1 103 ? 8.402 4.135 -20.566 1.00 54.75 103 GLY A CA 1
ATOM 818 C C . GLY A 1 103 ? 8.326 3.033 -21.641 1.00 54.75 103 GLY A C 1
ATOM 819 O O . GLY A 1 103 ? 7.898 3.298 -22.760 1.00 54.75 103 GLY A O 1
ATOM 820 N N . HIS A 1 104 ? 8.725 1.797 -21.334 1.00 54.41 104 HIS A N 1
ATOM 821 C CA . HIS A 1 104 ? 8.681 0.661 -22.256 1.00 54.41 104 HIS A CA 1
ATOM 822 C C . HIS A 1 104 ? 7.306 -0.031 -22.302 1.00 54.41 104 HIS A C 1
ATOM 824 O O . HIS A 1 104 ? 7.055 -0.821 -23.211 1.00 54.41 104 HIS A O 1
ATOM 830 N N . SER A 1 105 ? 6.391 0.247 -21.365 1.00 55.69 105 SER A N 1
ATOM 831 C CA . SER A 1 105 ? 5.016 -0.286 -21.394 1.00 55.69 105 SER A CA 1
ATOM 832 C C . SER A 1 105 ? 4.022 0.645 -20.685 1.00 55.69 105 SER A C 1
ATOM 834 O O . SER A 1 105 ? 3.589 0.348 -19.571 1.00 55.69 105 SER A O 1
ATOM 836 N N . PRO A 1 106 ? 3.612 1.756 -21.329 1.00 53.62 106 PRO A N 1
ATOM 837 C CA . PRO A 1 106 ? 2.748 2.778 -20.722 1.00 53.62 106 PRO A CA 1
ATOM 838 C C . PRO A 1 106 ? 1.339 2.297 -20.321 1.00 53.62 106 PRO A C 1
ATOM 840 O O . PRO A 1 106 ? 0.585 3.056 -19.723 1.00 53.62 106 PRO A O 1
ATOM 843 N N . TRP A 1 107 ? 0.980 1.043 -20.612 1.00 58.97 107 TRP A N 1
ATOM 844 C CA . TRP A 1 107 ? -0.356 0.480 -20.377 1.00 58.97 107 TRP A CA 1
ATOM 845 C C . TRP A 1 107 ? -0.373 -0.686 -19.378 1.00 58.97 107 TRP A C 1
ATOM 847 O O . TRP A 1 107 ? -1.418 -1.304 -19.193 1.00 58.97 107 TRP A O 1
ATOM 857 N N . HIS A 1 108 ? 0.762 -1.039 -18.762 1.00 73.12 108 HIS A N 1
ATOM 858 C CA . HIS A 1 108 ? 0.815 -2.188 -17.854 1.00 73.12 108 HIS A CA 1
ATOM 859 C C . HIS A 1 108 ? 0.484 -1.771 -16.419 1.00 73.12 108 HIS A C 1
ATOM 861 O O . HIS A 1 108 ? 1.378 -1.432 -15.634 1.00 73.12 108 HIS A O 1
ATOM 867 N N . TYR A 1 109 ? -0.805 -1.805 -16.088 1.00 83.69 109 TYR A N 1
ATOM 868 C CA . TYR A 1 109 ? -1.305 -1.616 -14.730 1.00 83.69 109 TYR A CA 1
ATOM 869 C C . TYR A 1 109 ? -1.233 -2.936 -13.966 1.00 83.69 109 TYR A C 1
ATOM 871 O O . TYR A 1 109 ? -1.677 -3.959 -14.474 1.00 83.69 109 TYR A O 1
ATOM 879 N N . LYS A 1 110 ? -0.699 -2.908 -12.743 1.00 89.12 110 LYS A N 1
ATOM 880 C CA . LYS A 1 110 ? -0.824 -4.027 -11.801 1.00 89.12 110 LYS A CA 1
ATOM 881 C C . LYS A 1 110 ? -1.723 -3.613 -10.660 1.00 89.12 110 LYS A C 1
ATOM 883 O O . LYS A 1 110 ? -1.559 -2.511 -10.131 1.00 89.12 110 LYS A O 1
ATOM 888 N N . THR A 1 111 ? -2.636 -4.496 -10.293 1.00 92.69 111 THR A N 1
ATOM 889 C CA . THR A 1 111 ? -3.561 -4.281 -9.185 1.00 92.69 111 THR A CA 1
ATOM 890 C C . THR A 1 111 ? -3.191 -5.227 -8.066 1.00 92.69 111 THR A C 1
ATOM 892 O O . THR A 1 111 ? -3.015 -6.415 -8.293 1.00 92.69 111 THR A O 1
ATOM 895 N N . TYR A 1 112 ? -3.096 -4.701 -6.858 1.00 94.81 112 TYR A N 1
ATOM 896 C CA . TYR A 1 112 ? -2.802 -5.463 -5.663 1.00 94.81 112 TYR A CA 1
ATOM 897 C C . TYR A 1 112 ? -3.953 -5.337 -4.678 1.00 94.81 112 TYR A C 1
ATOM 899 O O . TYR A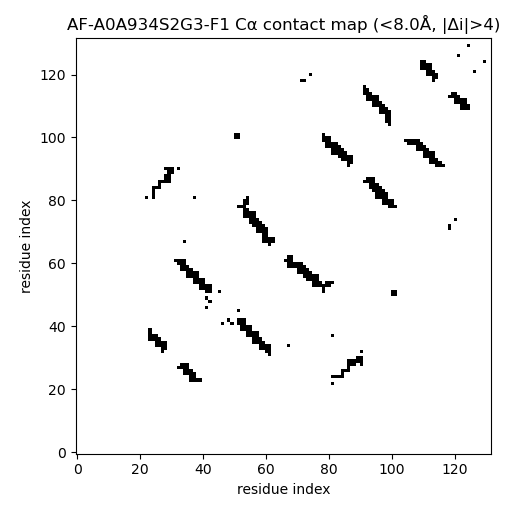 1 112 ? -4.571 -4.275 -4.567 1.00 94.81 112 TYR A O 1
ATOM 907 N N . VAL A 1 113 ? -4.213 -6.413 -3.943 1.00 95.81 113 VAL A N 1
ATOM 908 C CA . VAL A 1 113 ? -5.185 -6.437 -2.851 1.00 95.81 113 VAL A CA 1
ATOM 909 C C . VAL A 1 113 ? -4.455 -6.765 -1.559 1.00 95.81 113 VAL A C 1
ATOM 911 O O . VAL A 1 113 ? -3.805 -7.802 -1.445 1.00 95.81 113 VAL A O 1
ATOM 914 N N . PHE A 1 114 ? -4.539 -5.870 -0.582 1.00 96.31 114 PHE A N 1
ATOM 915 C CA . PHE A 1 114 ? -4.059 -6.103 0.774 1.00 96.31 114 PHE A CA 1
ATOM 916 C C . PHE A 1 114 ? -5.213 -6.603 1.638 1.00 96.31 114 PHE A C 1
ATOM 918 O O . PHE A 1 114 ? -6.277 -5.989 1.640 1.00 96.31 114 PHE A O 1
ATOM 925 N N . SER A 1 115 ? -4.999 -7.683 2.386 1.00 96.44 115 SER A N 1
ATOM 926 C CA . SER A 1 115 ? -5.904 -8.173 3.430 1.00 96.44 115 SER A CA 1
ATOM 927 C C . SER A 1 115 ? -5.370 -7.757 4.796 1.00 96.44 115 SER A C 1
ATOM 929 O O . SER A 1 115 ? -4.249 -8.125 5.154 1.00 96.44 115 SER A O 1
ATOM 931 N N . VAL A 1 116 ? -6.181 -7.038 5.579 1.00 96.00 116 VAL A N 1
ATOM 932 C CA . VAL A 1 116 ? -5.839 -6.658 6.961 1.00 96.00 116 VAL A CA 1
ATOM 933 C C . VAL A 1 116 ? -5.731 -7.895 7.849 1.00 96.00 116 VAL A C 1
ATOM 935 O O . VAL A 1 116 ? -4.804 -8.013 8.644 1.00 96.00 116 VAL A O 1
ATOM 938 N N . ALA A 1 117 ? -6.665 -8.839 7.700 1.00 95.44 117 ALA A N 1
ATOM 939 C CA . ALA A 1 117 ? -6.715 -10.038 8.533 1.00 95.44 117 ALA A CA 1
ATOM 940 C C . ALA A 1 117 ? -5.477 -10.924 8.336 1.00 95.44 117 ALA A C 1
ATOM 942 O O . ALA A 1 117 ? -4.923 -11.438 9.307 1.00 95.44 117 ALA A O 1
ATOM 943 N N . ASP A 1 118 ? -5.030 -11.060 7.086 1.00 95.19 118 ASP A N 1
ATOM 944 C CA . ASP A 1 118 ? -3.896 -11.917 6.732 1.00 95.19 118 ASP A CA 1
ATOM 945 C C . ASP A 1 118 ? -2.560 -11.164 6.715 1.00 95.19 118 ASP A C 1
ATOM 947 O O . ASP A 1 118 ? -1.513 -11.784 6.527 1.00 95.19 118 ASP A O 1
ATOM 951 N N . LYS A 1 119 ? -2.593 -9.831 6.863 1.00 95.06 119 LYS A N 1
ATOM 952 C CA . LYS A 1 119 ? -1.452 -8.915 6.690 1.00 95.06 119 LYS A CA 1
ATOM 953 C C . LYS A 1 119 ? -0.651 -9.220 5.431 1.00 95.06 119 LYS A C 1
ATOM 955 O O . LYS A 1 119 ? 0.580 -9.278 5.435 1.00 95.06 119 LYS A O 1
ATOM 960 N N . ARG A 1 120 ? -1.372 -9.464 4.341 1.00 94.75 120 ARG A N 1
ATOM 961 C CA . ARG A 1 120 ? -0.796 -9.959 3.096 1.00 94.75 120 ARG A CA 1
ATOM 962 C C . ARG A 1 120 ? -1.279 -9.137 1.920 1.00 94.75 120 ARG A C 1
ATOM 964 O O . ARG A 1 120 ? -2.476 -8.923 1.759 1.00 94.75 120 ARG A O 1
ATOM 971 N N . LEU A 1 121 ? -0.326 -8.748 1.081 1.00 95.25 121 LEU A N 1
ATOM 972 C CA . LEU A 1 121 ? -0.569 -8.177 -0.234 1.00 95.25 121 LEU A CA 1
ATOM 973 C C . LEU A 1 121 ? -0.458 -9.276 -1.293 1.00 95.25 121 LEU A C 1
ATOM 975 O O . LEU A 1 121 ? 0.462 -10.097 -1.251 1.00 95.25 121 LEU A O 1
ATOM 979 N N . VAL A 1 122 ? -1.400 -9.301 -2.225 1.00 94.56 122 VAL A N 1
ATOM 980 C CA . VAL A 1 122 ? -1.432 -10.244 -3.348 1.00 94.56 122 VAL A CA 1
ATOM 981 C C . VAL A 1 122 ? -1.653 -9.488 -4.650 1.00 94.56 122 VAL A C 1
ATOM 983 O O . VAL A 1 122 ? -2.409 -8.518 -4.675 1.00 94.56 122 VAL A O 1
ATOM 986 N N . ASP A 1 123 ? -0.977 -9.915 -5.716 1.00 92.25 123 ASP A N 1
ATOM 987 C CA . ASP A 1 123 ? -1.255 -9.442 -7.073 1.00 92.25 123 ASP A CA 1
ATOM 988 C C . ASP A 1 123 ? -2.614 -10.011 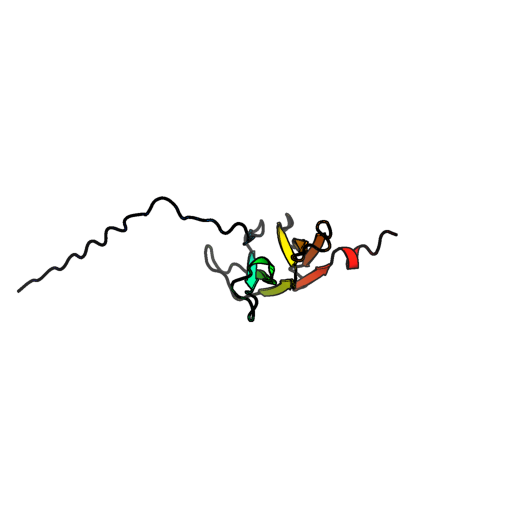-7.507 1.00 92.25 123 ASP A C 1
ATOM 990 O O . ASP A 1 123 ? -2.900 -11.192 -7.299 1.00 92.25 123 ASP A O 1
ATOM 994 N N . ALA A 1 124 ? -3.486 -9.165 -8.049 1.00 89.38 124 ALA A N 1
ATOM 995 C CA . ALA A 1 124 ? -4.814 -9.572 -8.479 1.00 89.38 124 ALA A CA 1
ATOM 996 C C . ALA A 1 124 ? -4.732 -10.640 -9.575 1.00 89.38 124 ALA A C 1
ATOM 998 O O . ALA A 1 124 ? -5.521 -11.584 -9.536 1.00 89.38 124 ALA A O 1
ATOM 999 N N . ASP A 1 125 ? -3.754 -10.535 -10.479 1.00 85.31 125 ASP A N 1
ATOM 1000 C CA . ASP A 1 125 ? -3.558 -11.484 -11.580 1.00 85.31 125 ASP A CA 1
ATOM 1001 C C . ASP A 1 125 ? -3.237 -12.896 -11.059 1.00 85.31 125 ASP A C 1
ATOM 1003 O O . ASP A 1 125 ? -3.716 -13.889 -11.612 1.00 85.31 125 ASP A O 1
ATOM 1007 N N . ASP A 1 126 ? -2.515 -12.996 -9.936 1.00 85.62 126 ASP A N 1
ATOM 1008 C CA . ASP A 1 126 ? -2.211 -14.275 -9.282 1.00 85.62 126 ASP A CA 1
ATOM 1009 C C . ASP A 1 126 ? -3.467 -14.940 -8.687 1.00 85.62 126 ASP A C 1
ATOM 1011 O O . ASP A 1 126 ? -3.517 -16.164 -8.550 1.00 85.62 126 ASP A O 1
ATOM 1015 N N . LEU A 1 127 ? -4.487 -14.153 -8.320 1.00 78.75 127 LEU A N 1
ATOM 1016 C CA . LEU A 1 127 ? -5.733 -14.653 -7.730 1.00 78.75 127 LEU A CA 1
ATOM 1017 C C . LEU A 1 127 ? -6.746 -15.109 -8.779 1.00 78.75 127 LEU A C 1
ATOM 1019 O O . LEU A 1 127 ? -7.426 -16.117 -8.581 1.00 78.75 127 LEU A O 1
ATOM 1023 N N . ILE A 1 128 ? -6.895 -14.336 -9.857 1.00 78.50 128 ILE A N 1
ATOM 1024 C CA . ILE A 1 128 ? -7.896 -14.597 -10.903 1.00 78.50 128 ILE A CA 1
ATOM 1025 C C . ILE A 1 128 ? -7.389 -15.581 -11.962 1.00 78.50 128 ILE A C 1
ATOM 1027 O O . ILE A 1 128 ? -8.198 -16.216 -12.640 1.00 78.50 128 ILE A O 1
ATOM 1031 N N . GLY A 1 129 ? -6.067 -15.746 -12.065 1.00 65.94 129 GLY A N 1
ATOM 1032 C CA . GLY A 1 129 ? -5.417 -16.507 -13.122 1.00 65.94 129 GLY A CA 1
ATOM 1033 C C . GLY A 1 129 ? -5.394 -15.748 -14.451 1.00 65.94 129 GLY A C 1
ATOM 1034 O O . GLY A 1 129 ? -6.135 -14.793 -14.675 1.00 65.94 129 GLY A O 1
ATOM 1035 N N . LEU A 1 130 ? -4.534 -16.186 -15.371 1.00 61.28 130 LEU A N 1
ATOM 1036 C CA . LEU A 1 130 ? -4.494 -15.625 -16.721 1.00 61.28 130 LEU A CA 1
ATOM 1037 C C . LEU A 1 130 ? -5.817 -15.908 -17.441 1.00 61.28 130 LEU A C 1
ATOM 1039 O O . LEU A 1 130 ? -6.154 -17.064 -17.704 1.00 61.28 130 LEU A O 1
ATOM 1043 N N . VAL A 1 131 ? -6.540 -14.848 -17.799 1.00 56.84 131 VAL A N 1
ATOM 1044 C CA . VAL A 1 131 ? -7.612 -14.935 -18.791 1.00 56.84 131 VAL A CA 1
ATOM 1045 C C . VAL A 1 131 ? -6.936 -14.999 -20.160 1.00 56.84 131 VAL A C 1
ATOM 1047 O O . VAL A 1 131 ? -6.510 -13.974 -20.692 1.00 56.84 131 VAL A O 1
ATOM 1050 N N . VAL A 1 132 ? -6.762 -16.219 -20.671 1.00 53.34 132 VAL A N 1
ATOM 1051 C CA . VAL A 1 132 ? -6.218 -16.505 -22.012 1.00 53.34 132 VAL A CA 1
ATOM 1052 C C . VAL A 1 132 ? -7.352 -16.638 -23.019 1.00 53.34 132 VAL A C 1
ATOM 1054 O O . VAL A 1 132 ? -8.343 -17.330 -22.688 1.00 53.34 132 VAL A O 1
#

Mean predicted aligned error: 10.81 Å

pLDDT: mean 78.58, std 21.08, range [32.38, 97.25]

Radius of gyration: 20.2 Å; Cα contacts (8 Å, |Δi|>4): 237; chains: 1; bounding box: 39×62×58 Å

Solvent-accessible surface area (backbone atoms only — not comparable to full-atom values): 8076 Å² 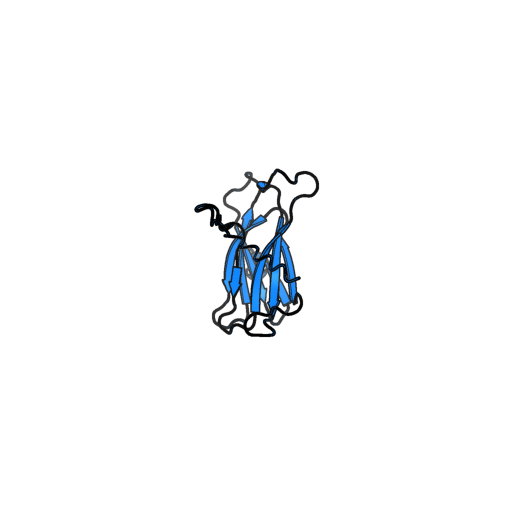total; per-residue (Å²): 139,89,82,87,81,84,78,82,78,77,79,74,78,75,86,85,76,84,73,72,64,84,78,53,50,67,47,61,27,76,78,60,54,34,41,34,36,43,44,81,40,72,33,87,93,44,75,86,46,78,65,66,29,25,30,27,46,40,35,25,37,46,74,49,101,90,37,72,45,68,83,72,45,74,49,75,35,79,60,24,42,74,73,46,68,46,57,37,89,82,49,50,34,36,43,37,33,28,37,50,46,54,89,88,44,89,79,54,71,48,45,33,42,33,33,63,89,74,74,40,77,42,53,46,60,78,73,75,47,86,90,125

Nearest PDB structures (foldseek):
  8wt1-assembly2_E  TM=5.774E-01  e=1.916E-02  Geobacillus stearothermophilus ATCC 12980
  8wt1-assembly1_C  TM=5.750E-01  e=2.025E-02  Geobacillus stearothermophilus ATCC 12980
  8wt1-assembly2_G  TM=5.739E-01  e=2.530E-02  Geobacillus stearothermophilus ATCC 12980
  5wlc-assembly1_LH  TM=4.947E-01  e=1.497E-01  Saccharomyces cerevisiae BY4741
  7ajt-assembly1_UQ  TM=4.651E-01  e=2.209E-01  Saccharomyces cerevisiae S288C

Sequence (132 aa):
MKIFALAWLAVTSIPGFTQQDDSILKSESPDHAFFTATWRIPESDYIWQPDLDDFSLVVFPWVGKNELGDLDFSHDFTGRLPSQLQWSTDSKSIVVTTISSGGHSPWHYKTYVFSVADKRLVDADDLIGLVV